Protein AF-A0A1G8QWL5-F1 (afdb_monomer)

Organism: NCBI:txid89065

Radius of gyration: 19.07 Å; Cα contacts (8 Å, |Δi|>4): 63; chains: 1; bounding box: 39×19×53 Å

Mean predicted aligned error: 9.12 Å

Secondary structure (DSSP, 8-state):
--TTS-HHHHHHHHHHHHHHHHHHHHHHHHHHHHHHHHHHHTT-HHHHHHHHHHHHHHHHHHHHHHHHHHHHHHHHHHHHHTT---

Foldseek 3Di:
DPPDDDLVNVLVVLVVQLVVQLVVLVVLLVVLVVQCVVCVVVVPVVSNVVSVVSNVVSVVSNVVSVVVSVVVVVVSVVCVVVVVPD

pLDDT: mean 76.94, std 13.23, range [31.86, 90.0]

Nearest PDB structures (foldseek):
  6zw4-assembly1_H  TM=7.045E-01  e=4.384E+00  Nostoc punctiforme
  6zw4-assembly1_T  TM=7.045E-01  e=4.384E+00  Nostoc punctiforme
  6zw4-assembly1_GA  TM=7.045E-01  e=4.384E+00  Nostoc punctiforme
  6zw4-assembly1_SA  TM=7.045E-01  e=4.384E+00  Nostoc punctiforme
  6zw4-assembly1_EB  TM=7.045E-01  e=4.384E+00  Nostoc punctiforme

Solvent-accessible surface area (backbone atoms only — not comparable to full-atom values): 4437 Å² total; per-residue (Å²): 130,76,70,78,60,52,74,68,53,58,50,52,49,48,51,49,52,35,50,53,37,40,52,53,17,48,52,40,28,52,50,16,50,52,44,29,53,51,14,66,75,66,74,34,67,68,42,36,53,51,13,51,52,37,34,50,51,14,51,51,48,31,48,52,33,48,52,54,45,52,55,52,51,50,52,49,55,52,31,60,74,68,69,59,77,92

Sequence (86 aa):
MLAGQNPNDGFKYNFKVFLNGWVIALFVLCFGTLVGFIATFFWTDTLGVIALCIRVVAWIIGGAFSVIFVIRLILYAIARKTGKIL

Structure (mmCIF, N/CA/C/O backbone):
data_AF-A0A1G8QWL5-F1
#
_entry.id   AF-A0A1G8QWL5-F1
#
loop_
_atom_site.group_PDB
_atom_site.id
_atom_site.type_symbol
_atom_site.label_atom_id
_atom_site.label_alt_id
_atom_site.label_comp_id
_atom_site.label_asym_id
_atom_site.label_entity_id
_atom_site.label_seq_id
_atom_site.pdbx_PDB_ins_code
_atom_site.Cartn_x
_atom_site.Cartn_y
_atom_site.Cartn_z
_atom_site.occupancy
_atom_site.B_iso_or_equiv
_atom_site.auth_seq_id
_atom_site.auth_comp_id
_atom_site.auth_asym_id
_atom_site.auth_atom_id
_atom_site.pdbx_PDB_model_num
ATOM 1 N N . MET A 1 1 ? -13.324 15.592 28.261 1.00 31.86 1 MET A N 1
ATOM 2 C CA . MET A 1 1 ? -14.519 14.911 27.722 1.00 31.86 1 MET A CA 1
ATOM 3 C C . MET A 1 1 ? -14.525 15.123 26.216 1.00 31.86 1 MET A C 1
ATOM 5 O O . MET A 1 1 ? -14.778 16.235 25.789 1.00 31.86 1 MET A O 1
ATOM 9 N N . LEU A 1 2 ? -14.186 14.104 25.420 1.00 39.06 2 LEU A N 1
ATOM 10 C CA . LEU A 1 2 ? -14.364 14.118 23.953 1.00 39.06 2 LEU A CA 1
ATOM 11 C C . LEU A 1 2 ? -15.795 13.680 23.564 1.00 39.06 2 LEU A C 1
ATOM 13 O O . LEU A 1 2 ? -16.022 13.176 22.473 1.00 39.06 2 LEU A O 1
ATOM 17 N N . ALA A 1 3 ? -16.746 13.900 24.480 1.00 40.12 3 ALA A N 1
ATOM 18 C CA . ALA A 1 3 ? -18.166 13.659 24.299 1.00 40.12 3 ALA A CA 1
ATOM 19 C C . ALA A 1 3 ? -18.713 14.697 23.316 1.00 40.12 3 ALA A C 1
ATOM 21 O O . ALA A 1 3 ? -18.911 15.858 23.673 1.00 40.12 3 ALA A O 1
ATOM 22 N N . GLY A 1 4 ? -18.896 14.296 22.062 1.00 40.34 4 GLY A N 1
ATOM 23 C CA . GLY A 1 4 ? -19.496 15.165 21.051 1.00 40.34 4 GLY A CA 1
ATOM 24 C C . GLY A 1 4 ? -19.329 14.705 19.610 1.00 40.34 4 GLY A C 1
ATOM 25 O O . GLY A 1 4 ? -20.071 15.171 18.749 1.00 40.34 4 GLY A O 1
ATOM 26 N N . GLN A 1 5 ? -18.411 13.784 19.309 1.00 49.62 5 GLN A N 1
ATOM 27 C CA . GLN A 1 5 ? -18.362 13.214 17.966 1.00 49.62 5 GLN A CA 1
ATOM 28 C C . GLN A 1 5 ? -19.349 12.060 17.880 1.00 49.62 5 GLN A C 1
ATOM 30 O O . GLN A 1 5 ? -19.170 11.019 18.507 1.00 49.62 5 GLN A O 1
ATOM 35 N N . ASN A 1 6 ? -20.405 12.256 17.090 1.00 57.66 6 ASN A N 1
ATOM 36 C CA . ASN A 1 6 ? -21.320 11.182 16.750 1.00 57.66 6 ASN A CA 1
ATOM 37 C C . ASN A 1 6 ? -20.499 9.953 16.310 1.00 57.66 6 ASN A C 1
ATOM 39 O O . ASN A 1 6 ? -19.563 10.101 15.520 1.00 57.66 6 ASN A O 1
ATOM 43 N N . PRO A 1 7 ? -20.854 8.734 16.745 1.00 56.94 7 PRO A N 1
ATOM 44 C CA . PRO A 1 7 ? -20.140 7.509 16.371 1.00 56.94 7 PRO A CA 1
ATOM 45 C C . PRO A 1 7 ? -19.955 7.376 14.842 1.00 56.94 7 PRO A C 1
ATOM 47 O O . PRO A 1 7 ? -18.942 6.891 14.333 1.00 56.94 7 PRO A O 1
ATOM 50 N N . ASN A 1 8 ? -20.929 7.904 14.095 1.00 62.69 8 ASN A N 1
ATOM 51 C CA . ASN A 1 8 ? -20.939 7.967 12.638 1.00 62.69 8 ASN A CA 1
ATOM 52 C C . ASN A 1 8 ? -19.830 8.870 12.053 1.00 62.69 8 ASN A C 1
ATOM 54 O O . ASN A 1 8 ? -19.319 8.596 10.968 1.00 62.69 8 ASN A O 1
ATOM 58 N N . ASP A 1 9 ? -19.422 9.920 12.765 1.00 64.81 9 ASP A N 1
ATOM 59 C CA . ASP A 1 9 ? -18.368 10.841 12.332 1.00 64.81 9 ASP A CA 1
ATOM 60 C C . ASP A 1 9 ? -16.971 10.242 12.534 1.00 64.81 9 ASP A C 1
ATOM 62 O O . ASP A 1 9 ? -16.106 10.411 11.672 1.00 64.81 9 ASP A O 1
ATOM 66 N N . 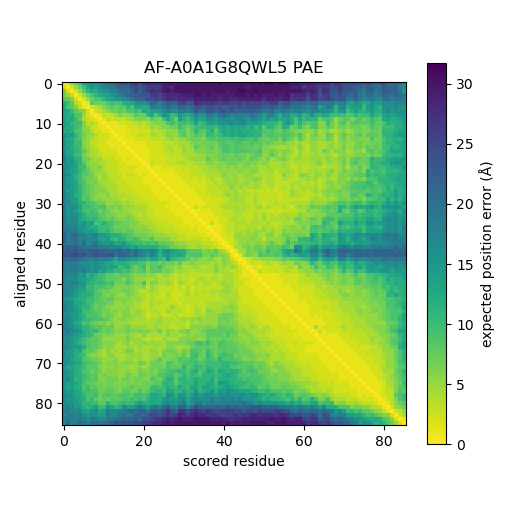GLY A 1 10 ? -16.772 9.434 13.583 1.00 65.62 10 GLY A N 1
ATOM 67 C CA . GLY A 1 10 ? -15.546 8.650 13.777 1.00 65.62 10 GLY A CA 1
ATOM 68 C C . GLY A 1 10 ? -15.340 7.587 12.688 1.00 65.62 10 GLY A C 1
ATOM 69 O O . GLY A 1 10 ? -14.229 7.416 12.175 1.00 65.62 10 GLY A O 1
ATOM 70 N N . PHE A 1 11 ? -16.419 6.919 12.261 1.00 68.44 11 PHE A N 1
ATOM 71 C CA . PHE A 1 11 ? -16.374 5.982 11.133 1.00 68.44 11 PHE A CA 1
ATOM 72 C C . PHE A 1 11 ? -16.069 6.694 9.807 1.00 68.44 11 PHE A C 1
ATOM 74 O O . PHE A 1 11 ? -15.164 6.279 9.079 1.00 68.44 11 PHE A O 1
ATOM 81 N N . LYS A 1 12 ? -16.757 7.808 9.520 1.00 74.00 12 LYS A N 1
ATOM 82 C CA . LYS A 1 12 ? -16.489 8.638 8.332 1.00 74.00 12 LYS A CA 1
ATOM 83 C C . LYS A 1 12 ? -15.047 9.142 8.299 1.00 74.00 12 LYS A C 1
ATOM 85 O O . LYS A 1 12 ? -14.436 9.152 7.232 1.00 74.00 12 LYS A O 1
ATOM 90 N N . TYR A 1 13 ? -14.490 9.542 9.443 1.00 75.44 13 TYR A N 1
ATOM 91 C CA . TYR A 1 13 ? -13.097 9.972 9.540 1.00 75.44 13 TYR A CA 1
ATOM 92 C C . TYR A 1 13 ? -12.125 8.836 9.200 1.00 75.44 13 TYR A C 1
ATOM 94 O O . TYR A 1 13 ? -11.261 9.011 8.343 1.00 75.44 13 TYR A O 1
ATOM 102 N N . ASN A 1 14 ? -12.299 7.647 9.787 1.00 73.31 14 ASN A N 1
ATOM 103 C CA . ASN A 1 14 ? -11.456 6.492 9.458 1.00 73.31 14 ASN A CA 1
ATOM 104 C C . ASN A 1 14 ? -11.572 6.084 7.984 1.00 73.31 14 ASN A C 1
ATOM 106 O O . ASN A 1 14 ? -10.564 5.745 7.368 1.00 73.31 14 ASN A O 1
ATOM 110 N N . PHE A 1 15 ? -12.773 6.155 7.407 1.00 75.50 15 PHE A N 1
ATOM 111 C CA . PHE A 1 15 ? -12.983 5.863 5.992 1.00 75.50 15 PHE A CA 1
ATOM 112 C C . PHE A 1 15 ? -12.286 6.886 5.084 1.00 75.50 15 PHE A C 1
ATOM 114 O O . PHE A 1 15 ? -11.661 6.504 4.099 1.00 75.50 15 PHE A O 1
ATOM 121 N N . LYS A 1 16 ? -12.304 8.177 5.447 1.00 80.00 16 LYS A N 1
ATOM 122 C CA . LYS A 1 16 ? -11.533 9.220 4.748 1.00 80.00 16 LYS A CA 1
ATOM 123 C C . LYS A 1 16 ? -10.026 8.981 4.836 1.00 80.00 16 LYS A C 1
ATOM 125 O O . LYS A 1 16 ? -9.339 9.134 3.834 1.00 80.00 16 LYS A O 1
ATOM 130 N N . VAL A 1 17 ? -9.508 8.591 6.001 1.00 78.25 17 VAL A N 1
ATOM 131 C CA . VAL A 1 17 ? -8.078 8.274 6.169 1.00 78.25 17 VAL A CA 1
ATOM 132 C C . VAL A 1 17 ? -7.680 7.066 5.316 1.00 78.25 17 VAL A C 1
ATOM 134 O O . VAL A 1 17 ? -6.651 7.111 4.647 1.00 78.25 17 VAL A O 1
ATOM 137 N N . PHE A 1 18 ? -8.511 6.021 5.286 1.00 79.56 18 PHE A N 1
ATOM 138 C CA . PHE A 1 18 ? -8.308 4.858 4.421 1.00 79.56 18 PHE A CA 1
ATOM 139 C C . PHE A 1 18 ? -8.301 5.247 2.938 1.00 79.56 18 PHE A C 1
ATOM 141 O O . PHE A 1 18 ? -7.347 4.926 2.232 1.00 79.56 18 PHE A O 1
ATOM 148 N N . LEU A 1 19 ? -9.312 5.995 2.483 1.00 83.62 19 LEU A N 1
ATOM 149 C CA . LEU A 1 19 ? -9.391 6.496 1.109 1.00 83.62 19 LEU A CA 1
ATOM 150 C C . LEU A 1 19 ? -8.172 7.338 0.742 1.00 83.62 19 LEU A C 1
ATOM 152 O O . LEU A 1 19 ? -7.571 7.095 -0.296 1.00 83.62 19 LEU A O 1
ATOM 156 N N . ASN A 1 20 ? -7.762 8.276 1.595 1.00 83.25 20 ASN A N 1
ATOM 157 C CA . ASN A 1 20 ? -6.591 9.114 1.335 1.00 83.25 20 ASN A CA 1
ATOM 158 C C . ASN A 1 20 ? -5.308 8.279 1.212 1.00 83.25 20 ASN A C 1
ATOM 160 O O . ASN A 1 20 ? -4.513 8.511 0.302 1.00 83.25 20 ASN A O 1
ATOM 164 N N . GLY A 1 21 ? -5.124 7.280 2.081 1.00 80.94 21 GLY A N 1
ATOM 165 C CA . GLY A 1 21 ? -3.993 6.354 2.002 1.00 80.94 21 GLY A CA 1
ATOM 166 C C . GLY A 1 21 ? -3.977 5.548 0.700 1.00 80.94 21 GLY A C 1
ATOM 167 O O . GLY A 1 21 ? -2.934 5.425 0.058 1.00 80.94 21 GLY A O 1
ATOM 168 N N . TRP A 1 22 ? -5.142 5.066 0.262 1.00 84.56 22 TRP A N 1
ATOM 169 C CA . TRP A 1 22 ? -5.291 4.351 -1.008 1.00 84.56 22 TRP A CA 1
ATOM 170 C C . TRP A 1 22 ? -5.142 5.244 -2.235 1.00 84.56 22 TRP A C 1
ATOM 172 O O . TRP A 1 22 ? -4.580 4.804 -3.233 1.00 84.56 22 TRP A O 1
ATOM 182 N N . VAL A 1 23 ? -5.585 6.498 -2.170 1.00 87.50 23 VAL A N 1
ATOM 183 C CA . VAL A 1 23 ? -5.368 7.483 -3.235 1.00 87.50 23 VAL A CA 1
ATOM 184 C C . VAL A 1 23 ? -3.871 7.725 -3.422 1.00 87.50 23 VAL A C 1
ATOM 186 O O . VAL A 1 23 ? -3.385 7.667 -4.548 1.00 87.50 23 VAL A O 1
ATOM 189 N N . ILE A 1 24 ? -3.115 7.908 -2.334 1.00 85.19 24 ILE A N 1
ATOM 190 C CA . ILE A 1 24 ? -1.652 8.046 -2.398 1.00 85.19 24 ILE A CA 1
ATOM 191 C C . ILE A 1 24 ? -1.015 6.776 -2.977 1.00 85.19 24 ILE A C 1
ATOM 193 O O . ILE A 1 24 ? -0.186 6.871 -3.880 1.00 85.19 24 ILE A O 1
ATOM 197 N N . ALA A 1 25 ? -1.428 5.592 -2.518 1.00 84.31 25 ALA A N 1
ATOM 198 C CA . ALA A 1 25 ? -0.944 4.325 -3.065 1.00 84.31 25 ALA A CA 1
ATOM 199 C C . ALA A 1 25 ? -1.215 4.211 -4.576 1.00 84.31 25 ALA A C 1
ATOM 201 O O . ALA A 1 25 ? -0.315 3.860 -5.335 1.00 84.31 25 ALA A O 1
ATOM 202 N N . LEU A 1 26 ? -2.414 4.577 -5.036 1.00 85.69 26 LEU A N 1
ATOM 203 C CA . LEU A 1 26 ? -2.773 4.581 -6.455 1.00 85.69 26 LEU A CA 1
ATOM 204 C C . LEU A 1 26 ? -1.918 5.558 -7.264 1.00 85.69 26 LEU A C 1
ATOM 206 O O . LEU A 1 26 ? -1.466 5.197 -8.346 1.00 85.69 26 LEU A O 1
ATOM 210 N N . PHE A 1 27 ? -1.631 6.754 -6.743 1.00 88.44 27 PHE A N 1
ATOM 211 C CA . PHE A 1 27 ? -0.722 7.692 -7.408 1.00 88.44 27 PHE A CA 1
ATOM 212 C C . PHE A 1 27 ? 0.686 7.113 -7.573 1.00 88.44 27 PHE A C 1
ATOM 214 O O . PHE A 1 27 ? 1.252 7.179 -8.666 1.00 88.44 27 PHE A O 1
ATOM 221 N N . VAL A 1 28 ? 1.238 6.503 -6.520 1.00 87.25 28 VAL A N 1
ATOM 222 C CA . VAL A 1 28 ? 2.564 5.865 -6.572 1.00 87.25 28 VAL A CA 1
ATOM 223 C C . VAL A 1 28 ? 2.556 4.680 -7.541 1.00 87.25 28 VAL A C 1
ATOM 225 O O . VAL A 1 28 ? 3.505 4.491 -8.303 1.00 87.25 28 VAL A O 1
ATOM 228 N N . LEU A 1 29 ? 1.464 3.915 -7.582 1.00 87.75 29 LEU A N 1
ATOM 229 C CA . LEU A 1 29 ? 1.306 2.797 -8.505 1.00 87.75 29 LEU A CA 1
ATOM 230 C C . LEU A 1 29 ? 1.239 3.269 -9.961 1.00 87.75 29 LEU A C 1
ATOM 232 O O . LEU A 1 29 ? 1.962 2.730 -10.797 1.00 87.75 29 LEU A O 1
ATOM 236 N N . CYS A 1 30 ? 0.450 4.310 -10.246 1.00 88.75 30 CYS A N 1
ATOM 237 C CA . CYS A 1 30 ? 0.377 4.955 -11.557 1.00 88.75 30 CYS A CA 1
ATOM 238 C C . CYS A 1 30 ? 1.752 5.464 -12.011 1.00 88.75 30 CYS A C 1
ATOM 240 O O . CYS A 1 30 ? 2.154 5.251 -13.159 1.00 88.75 30 CYS A O 1
ATOM 242 N N . PHE A 1 31 ? 2.512 6.073 -11.099 1.00 88.25 31 PHE A N 1
ATOM 243 C CA . PHE A 1 31 ? 3.873 6.516 -11.385 1.00 88.25 31 PHE A CA 1
ATOM 244 C C . PHE A 1 31 ? 4.789 5.332 -11.728 1.00 88.25 31 PHE A C 1
ATOM 246 O O . PHE A 1 31 ? 5.441 5.334 -12.771 1.00 88.25 31 PHE A O 1
ATOM 253 N N . GLY A 1 32 ? 4.766 4.262 -10.929 1.00 83.00 32 GLY A N 1
ATOM 254 C CA . GLY A 1 32 ? 5.511 3.034 -11.221 1.00 83.00 32 GLY A CA 1
ATOM 255 C C . GLY A 1 32 ? 5.076 2.352 -12.524 1.00 83.00 32 GLY A C 1
ATOM 256 O O . GLY A 1 32 ? 5.888 1.725 -13.208 1.00 83.00 32 GLY A O 1
ATOM 257 N N . THR A 1 33 ? 3.807 2.461 -12.926 1.00 85.94 33 THR A N 1
ATOM 258 C CA . THR A 1 33 ? 3.363 1.973 -14.240 1.00 85.94 33 THR A CA 1
AT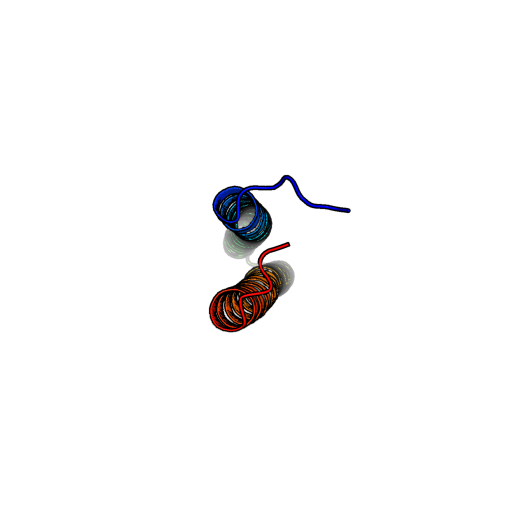OM 259 C C . THR A 1 33 ? 3.918 2.800 -15.388 1.00 85.94 33 THR A C 1
ATOM 261 O O . THR A 1 33 ? 4.428 2.212 -16.341 1.00 85.94 33 THR A O 1
ATOM 264 N N . LEU A 1 34 ? 3.917 4.127 -15.257 1.00 88.31 34 LEU A N 1
ATOM 265 C CA . LEU A 1 34 ? 4.446 5.047 -16.261 1.00 88.31 34 LEU A CA 1
ATOM 266 C C . LEU A 1 34 ? 5.959 4.873 -16.449 1.00 88.31 34 LEU A C 1
ATOM 268 O O . LEU A 1 34 ? 6.425 4.750 -17.579 1.00 88.31 34 LEU A O 1
ATOM 272 N N . VAL A 1 35 ? 6.718 4.756 -15.354 1.00 85.00 35 VAL A N 1
ATOM 273 C CA . VAL A 1 35 ? 8.164 4.471 -15.409 1.00 85.00 35 VAL A CA 1
ATOM 274 C C . VAL A 1 35 ? 8.434 3.132 -16.102 1.00 85.00 35 VAL A C 1
ATOM 276 O O . VAL A 1 35 ? 9.329 3.042 -16.935 1.00 85.00 35 VAL A O 1
ATOM 279 N N . GLY A 1 36 ? 7.629 2.102 -15.823 1.00 83.31 36 GLY A N 1
ATOM 280 C CA . GLY A 1 36 ? 7.782 0.798 -16.476 1.00 83.31 36 GLY A CA 1
ATOM 281 C C . GLY A 1 36 ? 7.433 0.818 -17.966 1.00 83.31 36 GLY A C 1
ATOM 282 O O . GLY A 1 36 ? 8.076 0.121 -18.747 1.00 83.31 36 GLY A O 1
ATOM 283 N N . PHE A 1 37 ? 6.454 1.632 -18.370 1.00 85.62 37 PHE A N 1
ATOM 284 C CA . PHE A 1 37 ? 6.113 1.851 -19.778 1.00 85.62 37 PHE A CA 1
ATOM 285 C C . PHE A 1 37 ? 7.252 2.554 -20.532 1.00 85.62 37 PHE A C 1
ATOM 287 O O . PHE A 1 37 ? 7.630 2.144 -21.626 1.00 85.62 37 PHE A O 1
ATOM 294 N N . ILE A 1 38 ? 7.867 3.564 -19.911 1.00 84.88 38 ILE A N 1
ATOM 295 C CA . ILE A 1 38 ? 9.058 4.229 -20.454 1.00 84.88 38 ILE A CA 1
ATOM 296 C C . ILE A 1 38 ? 10.209 3.219 -20.573 1.00 84.88 38 ILE A C 1
ATOM 298 O O . ILE A 1 38 ? 10.823 3.107 -21.629 1.00 84.88 38 ILE A O 1
ATOM 302 N N . ALA A 1 39 ? 10.457 2.415 -19.536 1.00 84.69 39 ALA A N 1
ATOM 303 C CA . ALA A 1 39 ? 11.510 1.399 -19.543 1.00 84.69 39 ALA A CA 1
ATOM 304 C C . ALA A 1 39 ? 11.382 0.402 -20.705 1.00 84.69 39 ALA A C 1
ATOM 306 O O . ALA A 1 39 ? 12.381 0.038 -21.325 1.00 84.69 39 ALA A O 1
ATOM 307 N N . THR A 1 40 ? 10.148 -0.007 -21.023 1.00 81.94 40 THR A N 1
ATOM 308 C CA . THR A 1 40 ? 9.865 -0.913 -22.148 1.00 81.94 40 THR A CA 1
ATOM 309 C C . THR A 1 40 ? 10.108 -0.247 -23.496 1.00 81.94 40 THR A C 1
ATOM 311 O O . THR A 1 40 ? 10.572 -0.914 -24.415 1.00 81.94 40 THR A O 1
ATOM 314 N N . PHE A 1 41 ? 9.862 1.060 -23.612 1.00 82.69 41 PHE A N 1
ATOM 315 C CA . PHE A 1 41 ? 10.132 1.817 -24.836 1.00 82.69 41 PHE A CA 1
ATOM 316 C C . PHE A 1 41 ? 11.634 2.035 -25.080 1.00 82.69 41 PHE A C 1
ATOM 318 O O . PHE A 1 41 ? 12.082 2.036 -26.222 1.00 82.69 41 PHE A O 1
ATOM 325 N N . PHE A 1 42 ? 12.417 2.190 -24.009 1.00 82.50 42 PHE A N 1
ATOM 326 C CA . PHE A 1 42 ? 13.863 2.433 -24.080 1.00 82.50 42 PHE A CA 1
ATOM 327 C C . PHE A 1 42 ? 14.724 1.172 -23.875 1.00 82.50 42 PHE A C 1
ATOM 329 O O . PHE A 1 42 ? 15.942 1.301 -23.803 1.00 82.50 42 PHE A O 1
ATOM 336 N N . TRP A 1 43 ? 14.123 -0.024 -23.753 1.00 77.38 43 TRP A N 1
ATOM 337 C CA . TRP A 1 43 ? 14.820 -1.298 -23.473 1.00 77.38 43 TRP A CA 1
ATOM 338 C C . TRP A 1 43 ? 15.846 -1.194 -22.333 1.00 77.38 43 TRP A C 1
ATOM 340 O O . TRP A 1 43 ? 16.976 -1.671 -22.411 1.00 77.38 43 TRP A O 1
ATOM 350 N N . THR A 1 44 ? 15.452 -0.524 -21.253 1.00 81.31 44 THR A N 1
ATOM 351 C CA . THR A 1 44 ? 16.324 -0.289 -20.097 1.00 81.31 44 THR A CA 1
ATOM 352 C C . THR A 1 44 ? 15.884 -1.151 -18.924 1.00 81.31 44 THR A C 1
ATOM 354 O O . THR A 1 44 ? 14.959 -0.803 -18.185 1.00 81.31 44 THR A O 1
ATOM 357 N N . ASP A 1 45 ? 16.593 -2.258 -18.707 1.00 79.00 45 ASP A N 1
ATOM 358 C CA . ASP A 1 45 ? 16.309 -3.195 -17.611 1.00 79.00 45 ASP A CA 1
ATOM 359 C C . ASP A 1 45 ? 16.343 -2.508 -16.236 1.00 79.00 45 ASP A C 1
ATOM 361 O O . ASP A 1 45 ? 15.493 -2.759 -15.380 1.00 79.00 45 ASP A O 1
ATOM 365 N N . THR A 1 46 ? 17.252 -1.547 -16.045 1.00 83.00 46 THR A N 1
ATOM 366 C CA . THR A 1 46 ? 17.370 -0.769 -14.804 1.00 83.00 46 THR A CA 1
ATOM 367 C C . THR A 1 46 ? 16.097 0.021 -14.481 1.00 83.00 46 THR A C 1
ATOM 369 O O . THR A 1 46 ? 15.650 0.032 -13.333 1.00 83.00 46 THR A O 1
ATOM 372 N N . LEU A 1 47 ? 15.469 0.654 -15.482 1.00 81.00 47 LEU A N 1
ATOM 373 C CA . LEU A 1 47 ? 14.212 1.387 -15.283 1.00 81.00 47 LEU A CA 1
ATOM 374 C C . LEU A 1 47 ? 13.037 0.431 -15.038 1.00 81.00 47 LEU A C 1
ATOM 376 O O . LEU A 1 47 ? 12.129 0.763 -14.273 1.00 81.00 47 LEU A O 1
ATOM 380 N N . GLY A 1 48 ? 13.080 -0.771 -15.619 1.00 82.56 48 GLY A N 1
ATOM 381 C CA . GLY A 1 48 ? 12.104 -1.831 -15.366 1.00 82.56 48 GLY A CA 1
ATOM 382 C C . GLY A 1 48 ? 12.120 -2.306 -13.910 1.00 82.56 48 GLY A C 1
ATOM 383 O O . GLY A 1 48 ? 11.064 -2.410 -13.280 1.00 82.56 48 GLY A O 1
ATOM 384 N N . VAL A 1 49 ? 13.311 -2.512 -13.340 1.00 85.81 49 VAL A N 1
ATOM 385 C CA . VAL A 1 49 ? 13.472 -2.888 -11.924 1.00 85.81 49 VAL A CA 1
ATOM 386 C C . VAL A 1 49 ? 12.986 -1.769 -10.999 1.00 85.81 49 VAL A C 1
ATOM 388 O O . VAL A 1 49 ? 12.228 -2.030 -10.064 1.00 85.81 49 VAL A O 1
ATOM 391 N N . ILE A 1 50 ? 13.342 -0.513 -11.285 1.00 85.19 50 ILE A N 1
ATOM 392 C CA . ILE A 1 50 ? 12.883 0.648 -10.503 1.00 85.19 50 ILE A CA 1
ATOM 393 C C . ILE A 1 50 ? 11.353 0.758 -10.539 1.00 85.19 50 ILE A C 1
ATOM 395 O O . ILE A 1 50 ? 10.720 0.932 -9.496 1.00 85.19 50 ILE A O 1
ATOM 399 N N . ALA A 1 51 ? 10.742 0.595 -11.713 1.00 83.94 51 ALA A N 1
ATOM 400 C CA . ALA A 1 51 ? 9.291 0.594 -11.873 1.00 83.94 51 ALA A CA 1
ATOM 401 C C . ALA A 1 51 ? 8.609 -0.490 -11.027 1.00 83.94 51 ALA A C 1
ATOM 403 O O . ALA A 1 51 ? 7.589 -0.225 -10.385 1.00 83.94 51 ALA A O 1
ATOM 404 N N . LEU A 1 52 ? 9.173 -1.700 -11.000 1.00 85.75 52 LEU A N 1
ATOM 405 C CA . LEU A 1 52 ? 8.654 -2.804 -10.198 1.00 85.75 52 LEU A CA 1
ATOM 406 C C . LEU A 1 52 ? 8.753 -2.495 -8.699 1.00 85.75 52 LEU A C 1
ATOM 408 O O . LEU A 1 52 ? 7.757 -2.638 -7.990 1.00 85.75 52 LEU A O 1
ATOM 412 N N . CYS A 1 53 ? 9.895 -1.984 -8.232 1.00 88.06 53 CYS A N 1
ATOM 413 C CA . CYS A 1 53 ? 10.071 -1.559 -6.842 1.00 88.06 53 CYS A CA 1
ATOM 414 C C . CYS A 1 53 ? 9.051 -0.484 -6.434 1.00 88.06 53 CYS A C 1
ATOM 416 O O . CYS A 1 53 ? 8.424 -0.602 -5.382 1.00 88.06 53 CYS A O 1
ATOM 418 N N . ILE A 1 54 ? 8.820 0.524 -7.282 1.00 85.75 54 ILE A N 1
ATOM 419 C CA . ILE A 1 54 ? 7.830 1.583 -7.023 1.00 85.75 54 ILE A CA 1
ATOM 420 C C . ILE A 1 54 ? 6.417 0.993 -6.888 1.00 85.75 54 ILE A C 1
ATOM 422 O O . ILE A 1 54 ? 5.683 1.347 -5.963 1.00 85.75 54 ILE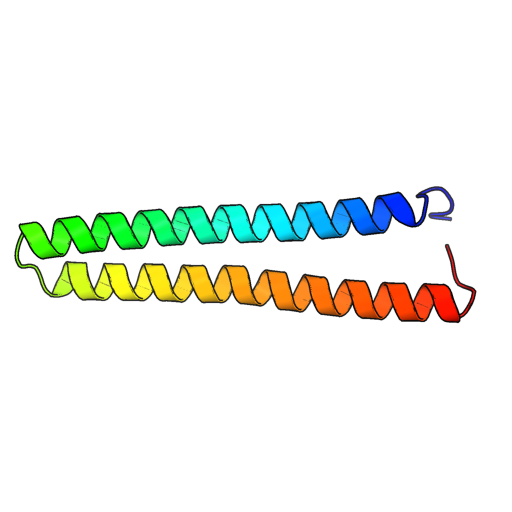 A O 1
ATOM 426 N N . ARG A 1 55 ? 6.034 0.058 -7.769 1.00 84.25 55 ARG A N 1
ATOM 427 C CA . ARG A 1 55 ? 4.725 -0.617 -7.696 1.00 84.25 55 ARG A CA 1
ATOM 428 C C . ARG A 1 55 ? 4.584 -1.444 -6.417 1.00 84.25 55 ARG A C 1
ATOM 430 O O . ARG A 1 55 ? 3.524 -1.414 -5.799 1.00 84.25 55 ARG A O 1
ATOM 437 N N . VAL A 1 56 ? 5.633 -2.153 -5.997 1.00 87.56 56 VAL A N 1
ATOM 438 C CA . VAL A 1 56 ? 5.628 -2.925 -4.741 1.00 87.56 56 VAL A CA 1
ATOM 439 C C . VAL A 1 56 ? 5.441 -1.998 -3.538 1.00 87.56 56 VAL A C 1
ATOM 441 O O . VAL A 1 56 ? 4.595 -2.266 -2.686 1.00 87.56 56 VAL A O 1
ATOM 444 N N . VAL A 1 57 ? 6.157 -0.870 -3.494 1.00 87.88 57 VAL A N 1
ATOM 445 C CA . VAL A 1 57 ? 6.009 0.135 -2.429 1.00 87.88 57 VAL A CA 1
ATOM 446 C C . VAL A 1 57 ? 4.580 0.683 -2.373 1.00 87.88 57 VAL A C 1
ATOM 448 O O . VAL A 1 57 ? 4.016 0.797 -1.286 1.00 87.88 57 VAL A O 1
ATOM 451 N N . ALA A 1 58 ? 3.958 0.954 -3.523 1.00 84.81 58 ALA A N 1
ATOM 452 C CA . ALA A 1 58 ? 2.567 1.396 -3.579 1.00 84.81 58 ALA A CA 1
ATOM 453 C C . ALA A 1 58 ? 1.604 0.396 -2.918 1.00 84.81 58 ALA A C 1
ATOM 455 O O . ALA A 1 58 ? 0.773 0.781 -2.091 1.00 84.81 58 ALA A O 1
ATOM 456 N N . TRP A 1 59 ? 1.751 -0.895 -3.228 1.00 83.88 59 TRP A N 1
ATOM 457 C CA . TRP A 1 59 ? 0.944 -1.951 -2.615 1.00 83.88 59 TRP A CA 1
ATOM 458 C C . TRP A 1 59 ? 1.184 -2.080 -1.110 1.00 83.88 59 TRP A C 1
ATOM 460 O O . TRP A 1 59 ? 0.223 -2.261 -0.363 1.00 83.88 59 TRP A O 1
ATOM 470 N N . ILE A 1 60 ? 2.430 -1.935 -0.646 1.00 90.00 60 ILE A N 1
ATOM 471 C CA . ILE A 1 60 ? 2.754 -1.953 0.789 1.00 90.00 60 ILE A CA 1
ATOM 472 C C . ILE A 1 60 ? 2.064 -0.789 1.511 1.00 90.00 60 ILE A C 1
ATOM 474 O O . ILE A 1 60 ? 1.466 -0.998 2.567 1.00 90.00 60 ILE A O 1
ATOM 478 N N . ILE A 1 61 ? 2.090 0.416 0.933 1.00 85.50 61 ILE A N 1
ATOM 479 C CA . ILE A 1 61 ? 1.422 1.595 1.503 1.00 85.50 61 ILE A CA 1
ATOM 480 C C . ILE A 1 61 ? -0.093 1.354 1.591 1.00 85.50 61 ILE A C 1
ATOM 482 O O . ILE A 1 61 ? -0.670 1.485 2.673 1.00 85.50 61 ILE A O 1
ATOM 486 N N . GLY A 1 62 ? -0.738 0.940 0.495 1.00 81.06 62 GLY A N 1
ATOM 487 C CA . GLY A 1 62 ? -2.178 0.641 0.489 1.00 81.06 62 GLY A CA 1
ATOM 488 C C . GLY A 1 62 ? -2.558 -0.482 1.466 1.00 81.06 62 GLY A C 1
ATOM 489 O O . GLY A 1 62 ? -3.548 -0.384 2.201 1.00 81.06 62 GLY A O 1
ATOM 490 N N . GLY A 1 63 ? -1.726 -1.522 1.552 1.00 85.62 63 GL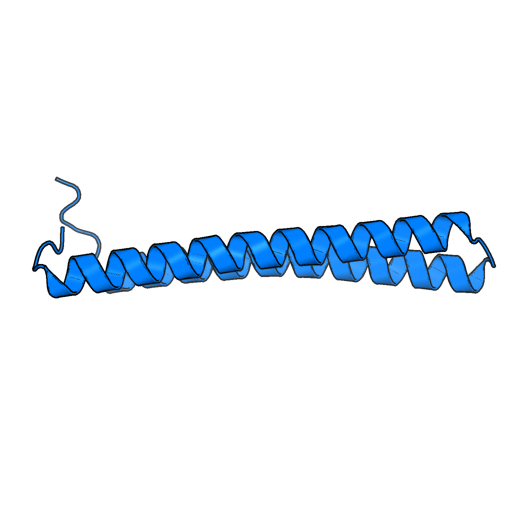Y A N 1
ATOM 491 C CA . GLY A 1 63 ? -1.871 -2.617 2.508 1.00 85.62 63 GLY A CA 1
ATOM 492 C C . GLY A 1 63 ? -1.795 -2.145 3.961 1.00 85.62 63 GLY A C 1
ATOM 493 O O . GLY A 1 63 ? -2.681 -2.464 4.754 1.00 85.62 63 GLY A O 1
ATOM 494 N N . ALA A 1 64 ? -0.806 -1.318 4.307 1.00 85.94 64 ALA A N 1
ATOM 495 C CA . ALA A 1 64 ? -0.652 -0.772 5.655 1.00 85.94 64 ALA A CA 1
ATOM 496 C C . ALA A 1 64 ? -1.876 0.054 6.087 1.00 85.94 64 ALA A C 1
ATOM 498 O O . ALA A 1 64 ? -2.407 -0.146 7.183 1.00 85.94 64 ALA A O 1
ATOM 499 N N . PHE A 1 65 ? -2.390 0.923 5.209 1.00 80.38 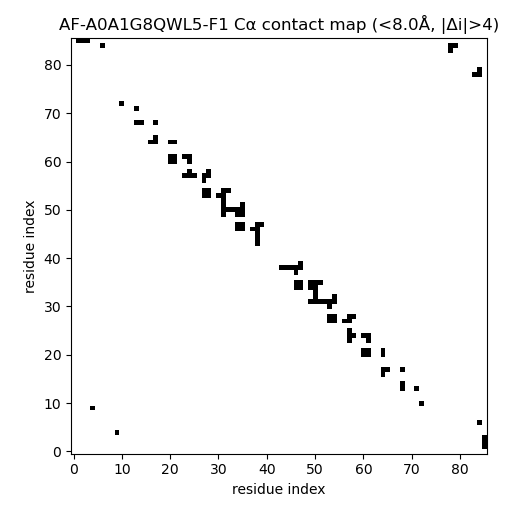65 PHE A N 1
ATOM 500 C CA . PHE A 1 65 ? -3.612 1.685 5.488 1.00 80.38 65 PHE A CA 1
ATOM 501 C C . PHE A 1 65 ? -4.847 0.789 5.640 1.00 80.38 65 PHE A C 1
ATOM 503 O O . PHE A 1 65 ? -5.714 1.076 6.468 1.00 80.38 65 PHE A O 1
ATOM 510 N N . SER A 1 66 ? -4.905 -0.325 4.909 1.00 82.19 66 SER A N 1
ATOM 511 C CA . SER A 1 66 ? -5.974 -1.319 5.055 1.00 82.19 66 SER A CA 1
ATOM 512 C C . SER A 1 66 ? -5.940 -2.020 6.403 1.00 82.19 66 SER A C 1
ATOM 514 O O . SER A 1 66 ? -6.975 -2.136 7.059 1.00 82.19 66 SER A O 1
ATOM 516 N N . VAL A 1 67 ? -4.754 -2.415 6.863 1.00 86.50 67 VAL A N 1
ATOM 517 C CA . VAL A 1 67 ? -4.576 -3.020 8.188 1.00 86.50 67 VAL A CA 1
ATOM 518 C C . VAL A 1 67 ? -4.988 -2.039 9.287 1.00 86.50 67 VAL A C 1
ATOM 520 O O . VAL A 1 67 ? -5.769 -2.399 10.169 1.00 86.50 67 VAL A O 1
ATOM 523 N N . ILE A 1 68 ? -4.542 -0.781 9.208 1.00 83.81 68 ILE A N 1
ATOM 524 C CA . ILE A 1 68 ? -4.919 0.264 10.175 1.00 83.81 68 ILE A CA 1
ATOM 525 C C . ILE A 1 68 ? -6.440 0.464 10.196 1.00 83.81 68 ILE A C 1
ATOM 527 O O . ILE A 1 68 ? -7.033 0.568 11.272 1.00 83.81 68 ILE A O 1
ATOM 531 N N . PHE A 1 69 ? -7.085 0.491 9.028 1.00 79.69 69 PHE A N 1
ATOM 532 C CA . PHE A 1 69 ? -8.535 0.626 8.929 1.00 79.69 69 PHE A CA 1
ATOM 533 C C . PHE A 1 69 ? -9.270 -0.541 9.599 1.00 79.69 69 PHE A C 1
ATOM 535 O O . PHE A 1 69 ? -10.161 -0.304 10.416 1.00 79.69 69 PHE A O 1
ATOM 542 N N . VAL A 1 70 ? -8.860 -1.784 9.327 1.00 82.56 70 VAL A N 1
ATOM 543 C CA . VAL A 1 70 ? -9.458 -2.984 9.936 1.00 82.56 70 VAL A CA 1
ATOM 544 C C . VAL A 1 70 ? -9.288 -2.975 11.455 1.00 82.56 70 VAL A C 1
ATOM 546 O O . VAL A 1 70 ? -10.266 -3.182 12.174 1.00 82.56 70 VAL A O 1
ATOM 549 N N . ILE A 1 71 ? -8.091 -2.661 11.964 1.00 84.94 71 ILE A N 1
ATOM 550 C CA . ILE A 1 71 ? -7.832 -2.569 13.411 1.00 84.94 71 ILE A CA 1
ATOM 551 C C . ILE A 1 71 ? -8.765 -1.544 14.062 1.00 84.94 71 ILE A C 1
ATOM 553 O O . ILE A 1 71 ? -9.402 -1.831 15.078 1.00 84.94 71 ILE A O 1
ATOM 557 N N . ARG A 1 72 ? -8.893 -0.353 13.469 1.00 78.50 72 ARG A N 1
ATOM 558 C CA . ARG A 1 72 ? -9.773 0.693 14.005 1.00 78.50 72 ARG A CA 1
ATOM 559 C C . ARG A 1 72 ? -11.249 0.311 13.938 1.00 78.50 72 ARG A C 1
ATOM 561 O O . ARG A 1 72 ? -12.000 0.655 14.849 1.00 78.50 72 ARG A O 1
ATOM 568 N N . LEU A 1 73 ? -11.662 -0.416 12.903 1.00 79.75 73 LEU A N 1
ATOM 569 C CA . LEU A 1 73 ? -13.028 -0.917 12.762 1.00 79.75 73 LEU A CA 1
ATOM 570 C C . LEU A 1 73 ? -13.348 -1.964 13.839 1.00 79.75 73 LEU A C 1
ATOM 572 O O . LEU A 1 73 ? -14.413 -1.898 14.454 1.00 79.75 73 LEU A O 1
ATOM 576 N N . ILE A 1 74 ? -12.406 -2.865 14.135 1.00 82.31 74 ILE A N 1
ATOM 577 C CA . ILE A 1 74 ? -12.522 -3.845 15.225 1.00 82.31 74 ILE A CA 1
ATOM 578 C C . ILE A 1 74 ? -12.617 -3.137 16.582 1.00 82.31 74 ILE A C 1
ATOM 580 O O . ILE A 1 74 ? -13.532 -3.424 17.354 1.00 82.31 74 ILE A O 1
ATOM 584 N N . LEU A 1 75 ? -11.729 -2.178 16.862 1.00 80.31 75 LEU A N 1
ATOM 585 C CA . LEU A 1 75 ? -11.764 -1.401 18.107 1.00 80.31 75 LEU A CA 1
ATOM 586 C C . LEU A 1 75 ? -13.097 -0.665 18.279 1.00 80.31 75 LEU A C 1
ATOM 588 O O . LEU A 1 75 ? -13.682 -0.691 19.361 1.00 80.31 75 LEU A O 1
ATOM 592 N N . TYR A 1 76 ? -13.617 -0.071 17.205 1.00 73.88 76 TYR A N 1
ATOM 593 C CA . TYR A 1 76 ? -14.917 0.592 17.214 1.00 73.88 76 TYR A CA 1
ATOM 594 C C . TYR A 1 76 ? -16.072 -0.394 17.463 1.00 73.88 76 TYR A C 1
ATOM 596 O O . TYR A 1 76 ? -16.969 -0.113 18.258 1.00 73.88 76 TYR A O 1
ATOM 604 N N . ALA A 1 77 ? -16.042 -1.581 16.847 1.00 74.81 77 ALA A N 1
ATOM 605 C CA . ALA A 1 77 ? -17.037 -2.625 17.090 1.00 74.81 77 ALA A CA 1
ATOM 606 C C . ALA A 1 77 ? -17.021 -3.119 18.551 1.00 74.81 77 ALA A C 1
ATOM 608 O O . ALA A 1 77 ? -18.084 -3.331 19.140 1.00 74.81 77 ALA A O 1
ATOM 609 N N . ILE A 1 78 ? -15.834 -3.254 19.153 1.00 79.88 78 ILE A N 1
ATOM 610 C CA . ILE A 1 78 ? -15.664 -3.628 20.567 1.00 79.88 78 ILE A CA 1
ATOM 611 C C . ILE A 1 78 ? -16.181 -2.514 21.491 1.00 79.88 78 ILE A C 1
ATOM 613 O O . ILE A 1 78 ? -16.937 -2.795 22.425 1.00 79.88 78 ILE A O 1
ATOM 617 N N . ALA A 1 79 ? -15.830 -1.254 21.220 1.00 70.56 79 ALA A N 1
ATOM 618 C CA . ALA A 1 79 ? -16.294 -0.097 21.991 1.00 70.56 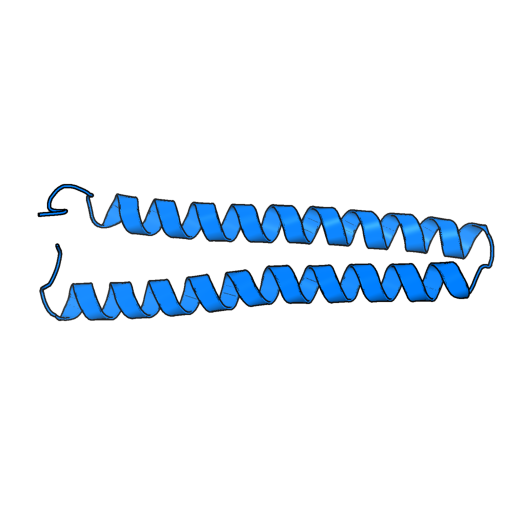79 ALA A CA 1
ATOM 619 C C . ALA A 1 79 ? -17.826 0.046 21.955 1.00 70.56 79 ALA A C 1
ATOM 621 O O . ALA A 1 79 ? -18.464 0.264 22.986 1.00 70.56 79 ALA A O 1
ATOM 622 N N . ARG A 1 80 ? -18.440 -0.190 20.787 1.00 68.38 80 ARG A N 1
ATOM 623 C CA . ARG A 1 80 ? -19.901 -0.183 20.624 1.00 68.38 80 ARG A CA 1
ATOM 624 C C . ARG A 1 80 ? -20.583 -1.289 21.432 1.00 68.38 80 ARG A C 1
ATOM 626 O O . ARG A 1 80 ? -21.617 -1.039 22.042 1.00 68.38 80 ARG A O 1
ATOM 633 N N . LYS A 1 81 ? -20.013 -2.501 21.458 1.00 71.38 81 LYS A N 1
ATOM 634 C CA . LYS A 1 81 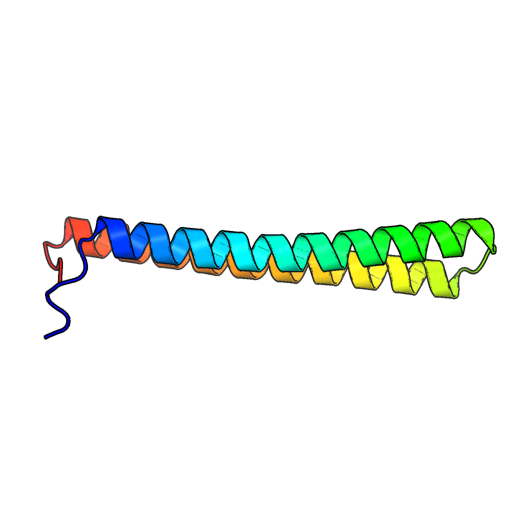? -20.554 -3.628 22.242 1.00 71.38 81 LYS A CA 1
ATOM 635 C C . LYS A 1 81 ? -20.420 -3.429 23.751 1.00 71.38 81 LYS A C 1
ATOM 637 O O . LYS A 1 81 ? -21.239 -3.944 24.499 1.00 71.38 81 LYS A O 1
ATOM 642 N N . THR A 1 82 ? -19.406 -2.693 24.197 1.00 66.94 82 THR A N 1
ATOM 643 C CA . THR A 1 82 ? -19.142 -2.469 25.627 1.00 66.94 82 THR A CA 1
ATOM 644 C C . THR A 1 82 ? -19.887 -1.265 26.206 1.00 66.94 82 THR A C 1
ATOM 646 O O . THR A 1 82 ? -19.673 -0.932 27.367 1.00 66.94 82 THR A O 1
ATOM 649 N N . GLY A 1 83 ? -20.748 -0.593 25.428 1.00 55.84 83 GLY A N 1
ATOM 650 C CA . GLY A 1 83 ? -21.500 0.585 25.882 1.00 55.84 83 GLY A CA 1
ATOM 651 C C . GLY A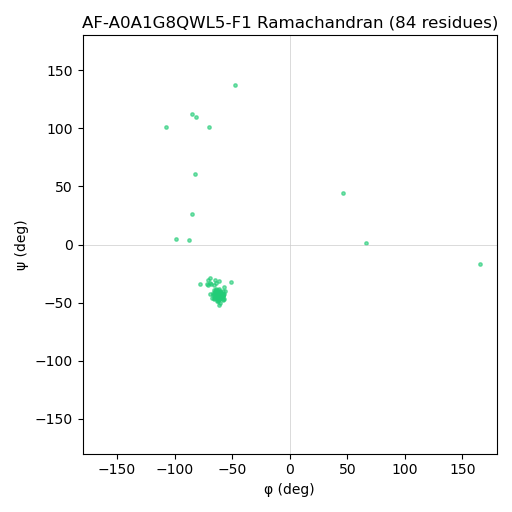 1 83 ? -20.624 1.805 26.190 1.00 55.84 83 GLY A C 1
ATOM 652 O O . GLY A 1 83 ? -21.137 2.854 26.564 1.00 55.84 83 GLY A O 1
ATOM 653 N N . LYS A 1 84 ? -19.305 1.695 25.989 1.00 51.16 84 LYS A N 1
ATOM 654 C CA . LYS A 1 84 ? -18.333 2.784 26.083 1.00 51.16 84 LYS A CA 1
ATOM 655 C C . LYS A 1 84 ? -18.332 3.551 24.766 1.00 51.16 84 LYS A C 1
ATOM 657 O O . LYS A 1 84 ? -17.336 3.585 24.049 1.00 51.16 84 LYS A O 1
ATOM 662 N N . ILE A 1 85 ? -19.483 4.110 24.416 1.00 46.91 85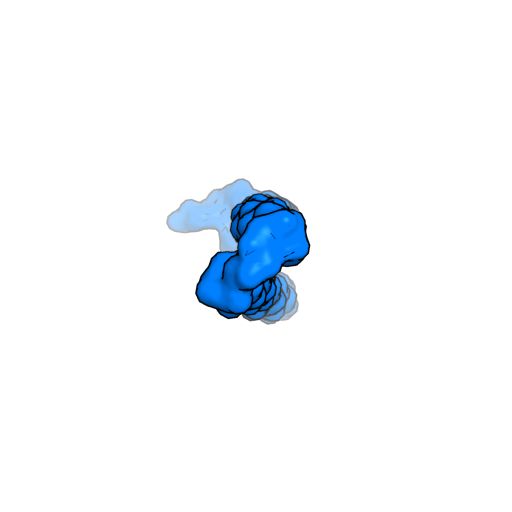 ILE A N 1
ATOM 663 C CA . ILE A 1 85 ? -19.537 5.170 23.417 1.00 46.91 85 ILE A CA 1
ATOM 664 C C . ILE A 1 85 ? -19.176 6.443 24.183 1.00 46.91 85 ILE A C 1
ATOM 666 O O . ILE A 1 85 ? -19.924 6.858 25.067 1.00 46.91 85 ILE A O 1
ATOM 670 N N . LEU A 1 86 ? -17.990 6.979 23.900 1.00 44.56 86 LEU A N 1
ATOM 671 C CA . LEU A 1 86 ? -17.521 8.282 24.363 1.00 44.56 86 LEU A CA 1
ATOM 672 C C . LEU A 1 86 ? -17.497 9.220 23.160 1.00 44.56 86 LEU A C 1
ATOM 674 O O . LEU A 1 86 ? -16.974 8.771 22.114 1.00 44.56 86 LEU A O 1
#